Protein AF-A0A6G2KD69-F1 (afdb_monomer)

Mean predicted aligned error: 5.58 Å

Structure (mmCIF, N/CA/C/O backbone):
data_AF-A0A6G2KD69-F1
#
_entry.id   AF-A0A6G2KD69-F1
#
loop_
_atom_site.group_PDB
_atom_site.id
_atom_site.type_symbol
_atom_site.label_atom_id
_atom_site.label_alt_id
_atom_site.label_comp_id
_atom_site.label_asym_id
_atom_site.label_entity_id
_atom_site.label_seq_id
_atom_site.pdbx_PDB_ins_code
_atom_site.Cartn_x
_atom_site.Cartn_y
_atom_site.Cartn_z
_atom_site.occupancy
_atom_site.B_iso_or_equiv
_atom_site.auth_seq_id
_atom_site.auth_comp_id
_atom_site.auth_asym_id
_atom_site.auth_atom_id
_atom_site.pdbx_PDB_model_num
ATOM 1 N N . MET A 1 1 ? -19.292 -8.602 -4.260 1.00 62.19 1 MET A N 1
ATOM 2 C CA . MET A 1 1 ? -18.206 -7.830 -4.898 1.00 62.19 1 MET A CA 1
ATOM 3 C C . MET A 1 1 ? -17.799 -8.592 -6.141 1.00 62.19 1 MET A C 1
ATOM 5 O O . MET A 1 1 ? -17.717 -9.809 -6.045 1.00 62.19 1 MET A O 1
ATOM 9 N N . ALA A 1 2 ? -17.645 -7.923 -7.282 1.00 77.19 2 ALA A N 1
ATOM 10 C CA . ALA A 1 2 ? -17.128 -8.578 -8.480 1.00 77.19 2 ALA A CA 1
ATOM 11 C C . ALA A 1 2 ? -15.672 -8.997 -8.238 1.00 77.19 2 ALA A C 1
ATOM 13 O O . ALA A 1 2 ? -14.927 -8.273 -7.568 1.00 77.19 2 ALA A O 1
ATOM 14 N N . ASP A 1 3 ? -15.292 -10.164 -8.740 1.00 84.81 3 ASP A N 1
ATOM 15 C CA . ASP A 1 3 ? -13.895 -10.558 -8.826 1.00 84.81 3 ASP A CA 1
ATOM 16 C C . ASP A 1 3 ? -13.133 -9.589 -9.744 1.00 84.81 3 ASP A C 1
ATOM 18 O O . ASP A 1 3 ? -13.664 -9.056 -10.717 1.00 84.81 3 ASP A O 1
ATOM 22 N N . GLU A 1 4 ? -11.882 -9.308 -9.387 1.00 89.56 4 GLU A N 1
ATOM 23 C CA . GLU A 1 4 ? -10.980 -8.494 -10.192 1.00 89.56 4 GLU A CA 1
ATOM 24 C C . GLU A 1 4 ? -9.757 -9.341 -10.525 1.00 89.56 4 GLU A C 1
ATOM 26 O O . GLU A 1 4 ? -9.052 -9.807 -9.629 1.00 89.56 4 GLU A O 1
ATOM 31 N N . THR A 1 5 ? -9.495 -9.523 -11.816 1.00 92.12 5 THR A N 1
ATOM 32 C CA . THR A 1 5 ? -8.262 -10.155 -12.287 1.00 92.12 5 THR A CA 1
ATOM 33 C C . THR A 1 5 ? -7.212 -9.078 -12.541 1.00 92.12 5 THR A C 1
ATOM 35 O O . THR A 1 5 ? -7.470 -8.118 -13.263 1.00 92.12 5 THR A O 1
ATOM 38 N N . VAL A 1 6 ? -6.019 -9.243 -11.964 1.00 90.44 6 VAL A N 1
ATOM 39 C CA . VAL A 1 6 ? -4.887 -8.320 -12.136 1.00 90.44 6 VAL A CA 1
ATOM 40 C C . VAL A 1 6 ? -3.683 -9.074 -12.695 1.00 90.44 6 VAL A C 1
ATOM 42 O O . VAL A 1 6 ? -3.295 -10.122 -12.180 1.00 90.44 6 VAL A O 1
ATOM 45 N N . HIS A 1 7 ? -3.066 -8.524 -13.740 1.00 90.31 7 HIS A N 1
ATOM 46 C CA . HIS A 1 7 ? -1.884 -9.095 -14.381 1.00 90.31 7 HIS A CA 1
ATOM 47 C C . HIS A 1 7 ? -0.608 -8.511 -13.768 1.00 90.31 7 HIS A C 1
ATOM 49 O O . HIS A 1 7 ? -0.216 -7.387 -14.055 1.00 90.31 7 HIS A O 1
ATOM 55 N N . LEU A 1 8 ? 0.061 -9.273 -12.901 1.00 88.50 8 LEU A N 1
ATOM 56 C CA . LEU A 1 8 ? 1.234 -8.774 -12.172 1.00 88.50 8 LEU A CA 1
ATOM 57 C C . LEU A 1 8 ? 2.426 -8.444 -13.083 1.00 88.50 8 LEU A C 1
ATOM 59 O O . LEU A 1 8 ? 3.216 -7.567 -12.765 1.00 88.50 8 LEU A O 1
ATOM 63 N N . ASN A 1 9 ? 2.555 -9.116 -14.228 1.00 87.06 9 ASN A N 1
ATOM 64 C CA . ASN A 1 9 ? 3.639 -8.891 -15.189 1.00 87.06 9 ASN A CA 1
ATOM 65 C C . ASN A 1 9 ? 3.576 -7.530 -15.900 1.00 87.06 9 ASN A C 1
ATOM 67 O O . ASN A 1 9 ? 4.532 -7.182 -16.588 1.00 87.06 9 ASN A O 1
ATOM 71 N N . THR A 1 10 ? 2.482 -6.780 -15.761 1.00 86.44 10 THR A N 1
ATOM 72 C CA . THR A 1 10 ? 2.342 -5.436 -16.336 1.00 86.44 10 THR A CA 1
ATOM 73 C C . THR A 1 10 ? 2.610 -4.327 -15.318 1.00 86.44 10 THR A C 1
ATOM 75 O O . THR A 1 10 ? 2.485 -3.156 -15.665 1.00 86.44 10 THR A O 1
ATOM 78 N N . LEU A 1 11 ? 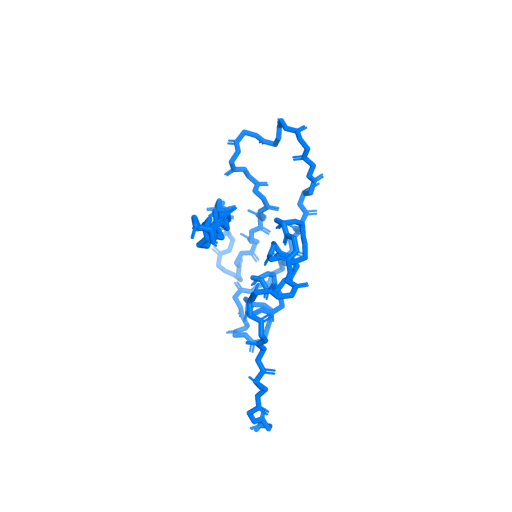2.926 -4.668 -14.064 1.00 87.94 11 LEU A N 1
ATOM 79 C CA . LEU A 1 11 ? 3.165 -3.708 -12.989 1.00 87.94 11 LEU A CA 1
ATOM 80 C C . LEU A 1 11 ? 4.668 -3.521 -12.762 1.00 87.94 11 LEU A C 1
ATOM 82 O O . LEU A 1 11 ? 5.436 -4.483 -12.783 1.00 87.94 11 LEU A O 1
ATOM 86 N N . ASP A 1 12 ? 5.078 -2.281 -12.508 1.00 86.81 12 ASP A N 1
ATOM 87 C CA . ASP A 1 12 ? 6.363 -2.005 -11.873 1.00 86.81 12 ASP A CA 1
ATOM 88 C C . ASP A 1 12 ? 6.241 -2.127 -10.339 1.00 86.81 12 ASP A C 1
ATOM 90 O O . ASP A 1 12 ? 5.164 -2.397 -9.798 1.00 86.81 12 ASP A O 1
ATOM 94 N N . GLY A 1 13 ? 7.355 -1.957 -9.620 1.00 84.56 13 GLY A N 1
ATOM 95 C CA . GLY A 1 13 ? 7.365 -2.072 -8.157 1.00 84.56 13 GLY A CA 1
ATOM 96 C C . GLY A 1 13 ? 6.401 -1.097 -7.472 1.00 84.56 13 GLY A C 1
ATOM 97 O O . GLY A 1 13 ? 5.666 -1.485 -6.568 1.00 84.56 13 GLY A O 1
ATOM 98 N N . PHE A 1 14 ? 6.313 0.136 -7.969 1.00 86.19 14 PHE A N 1
ATOM 99 C CA . PHE A 1 14 ? 5.439 1.163 -7.409 1.00 86.19 14 PHE A CA 1
ATOM 100 C C . PHE A 1 14 ? 3.956 0.862 -7.654 1.00 86.19 14 PHE A C 1
ATOM 102 O O . PHE A 1 14 ? 3.113 1.056 -6.775 1.00 86.19 14 PHE A O 1
ATOM 109 N N . ALA A 1 15 ? 3.609 0.382 -8.844 1.00 89.69 15 ALA A N 1
ATOM 110 C CA . ALA A 1 15 ? 2.253 -0.035 -9.164 1.00 89.69 15 ALA A CA 1
ATOM 111 C C . ALA A 1 15 ? 1.846 -1.280 -8.356 1.00 89.69 15 ALA A C 1
ATOM 113 O O . ALA A 1 15 ? 0.686 -1.406 -7.958 1.00 89.69 15 ALA A O 1
ATOM 114 N N . PHE A 1 16 ? 2.801 -2.162 -8.046 1.00 90.81 16 PHE A N 1
ATOM 115 C CA . PHE A 1 16 ? 2.585 -3.297 -7.152 1.00 90.81 16 PHE A CA 1
ATOM 116 C C . PHE A 1 16 ? 2.285 -2.863 -5.706 1.00 90.81 16 PHE A C 1
ATOM 118 O O . PHE A 1 16 ? 1.322 -3.360 -5.122 1.00 90.81 16 PHE A O 1
ATOM 125 N N . GLU A 1 17 ? 3.012 -1.890 -5.145 1.00 92.25 17 GLU A N 1
ATOM 126 C CA . GLU A 1 17 ? 2.678 -1.307 -3.829 1.00 92.25 17 GLU A CA 1
ATOM 127 C C . GLU A 1 17 ? 1.243 -0.753 -3.800 1.00 92.25 17 GLU A C 1
ATOM 129 O O . GLU A 1 17 ? 0.491 -0.981 -2.850 1.00 92.25 17 GLU A O 1
ATOM 134 N N . GLY A 1 18 ? 0.843 -0.045 -4.864 1.00 92.62 18 GLY A N 1
ATOM 135 C CA . GLY A 1 18 ? -0.514 0.489 -5.005 1.00 92.62 18 GLY A CA 1
ATOM 136 C C . GLY A 1 18 ? -1.582 -0.607 -5.060 1.00 92.62 18 GLY A C 1
ATOM 137 O O . GLY A 1 18 ? -2.642 -0.476 -4.444 1.00 92.62 18 GLY A O 1
ATOM 138 N N . LEU A 1 19 ? -1.295 -1.722 -5.740 1.00 93.81 19 LEU A N 1
ATOM 139 C CA . LEU A 1 19 ? -2.169 -2.894 -5.733 1.00 93.81 19 LEU A CA 1
ATOM 140 C C . LEU A 1 19 ? -2.328 -3.465 -4.317 1.00 93.81 19 LEU A C 1
ATOM 142 O O . LEU A 1 19 ? -3.456 -3.741 -3.906 1.00 93.81 19 LEU A O 1
ATOM 146 N N .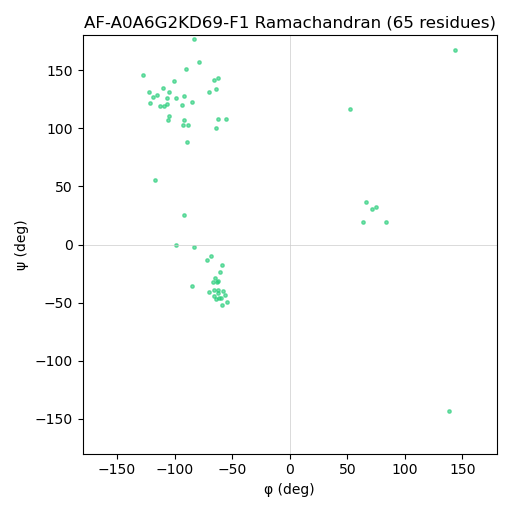 CYS A 1 20 ? -1.231 -3.613 -3.570 1.00 94.00 20 CYS A N 1
ATOM 147 C CA . CYS A 1 20 ? -1.265 -4.086 -2.186 1.00 94.00 20 CYS A CA 1
ATOM 148 C C . CYS A 1 20 ? -2.102 -3.167 -1.285 1.00 94.00 20 CYS A C 1
ATOM 150 O O . CYS A 1 20 ? -2.958 -3.666 -0.555 1.00 94.00 20 CYS A O 1
ATOM 152 N N . ALA A 1 21 ? -1.923 -1.844 -1.379 1.00 94.75 21 ALA A N 1
ATOM 153 C CA . ALA A 1 21 ? -2.720 -0.874 -0.624 1.00 94.75 21 ALA A CA 1
ATOM 154 C C . ALA A 1 21 ? -4.226 -1.073 -0.860 1.00 94.75 21 ALA A C 1
ATOM 156 O O . ALA A 1 21 ? -4.990 -1.254 0.089 1.00 94.75 21 ALA A O 1
ATOM 157 N N . ARG A 1 22 ? -4.633 -1.174 -2.131 1.00 94.12 22 ARG A N 1
ATOM 158 C CA . ARG A 1 22 ? -6.034 -1.381 -2.520 1.00 94.12 22 ARG A CA 1
ATOM 159 C C . ARG A 1 22 ? -6.607 -2.712 -2.023 1.00 94.12 22 ARG A C 1
ATOM 161 O O . ARG A 1 22 ? -7.799 -2.798 -1.736 1.00 94.12 22 ARG A O 1
ATOM 168 N N . ILE A 1 23 ? -5.788 -3.763 -1.928 1.00 94.25 23 ILE A N 1
ATOM 169 C CA . ILE A 1 23 ? -6.209 -5.043 -1.336 1.00 94.25 23 ILE A CA 1
ATOM 170 C C . ILE A 1 23 ? -6.534 -4.854 0.152 1.00 94.25 23 ILE A C 1
ATOM 172 O O . ILE A 1 23 ? -7.594 -5.297 0.594 1.00 94.25 23 ILE A O 1
ATOM 176 N N . PHE A 1 24 ? -5.672 -4.170 0.911 1.00 95.00 24 PHE A N 1
ATOM 177 C CA . PHE A 1 24 ? -5.909 -3.908 2.336 1.00 95.00 24 PHE A CA 1
ATOM 178 C C . PHE A 1 24 ? -7.116 -2.997 2.582 1.00 95.00 24 PHE A C 1
ATOM 180 O O . PHE A 1 24 ? -7.902 -3.274 3.491 1.00 95.00 24 PHE A O 1
ATOM 187 N N . GLU A 1 25 ? -7.309 -1.973 1.747 1.00 93.88 25 GLU A N 1
ATOM 188 C CA . GLU A 1 25 ? -8.501 -1.115 1.771 1.00 93.88 25 GLU A CA 1
ATOM 189 C C . GLU A 1 25 ? -9.780 -1.932 1.549 1.00 93.88 25 GLU A C 1
ATOM 191 O O . GLU A 1 25 ? -10.701 -1.883 2.365 1.00 93.88 25 GLU A O 1
ATOM 196 N N . LYS A 1 26 ? -9.825 -2.750 0.486 1.00 93.25 26 LYS A N 1
ATOM 197 C CA . LYS A 1 26 ? -10.988 -3.603 0.178 1.00 93.25 26 LYS A CA 1
ATOM 198 C C . LYS A 1 26 ? -11.269 -4.637 1.268 1.00 93.25 26 LYS A C 1
ATOM 200 O O . LYS A 1 26 ? -12.423 -5.007 1.472 1.00 93.25 26 LYS A O 1
ATOM 205 N N . ALA A 1 27 ? -10.231 -5.110 1.951 1.00 93.44 27 ALA A N 1
ATOM 206 C CA . ALA A 1 27 ? -10.354 -6.042 3.064 1.00 93.44 27 ALA A CA 1
ATOM 207 C C . ALA A 1 27 ? -10.679 -5.353 4.407 1.00 93.44 27 ALA A C 1
ATOM 209 O O . ALA A 1 27 ? -10.875 -6.050 5.400 1.00 93.44 27 ALA A O 1
ATOM 210 N N . GLY A 1 28 ? -10.771 -4.017 4.451 1.00 94.44 28 GLY A N 1
ATOM 211 C CA . GLY A 1 28 ? -11.209 -3.271 5.633 1.00 94.44 28 GLY A CA 1
ATOM 212 C C . GLY A 1 28 ? -10.197 -3.256 6.780 1.00 94.44 28 GLY A C 1
ATOM 213 O O . GLY A 1 28 ? -10.594 -3.199 7.942 1.00 94.44 28 GLY A O 1
ATOM 214 N N . TRP A 1 29 ? -8.896 -3.320 6.480 1.00 94.38 29 TRP A N 1
ATOM 215 C CA . TRP A 1 29 ? -7.849 -3.399 7.510 1.00 94.38 29 TRP A CA 1
ATOM 216 C C . TRP A 1 29 ? -7.629 -2.103 8.302 1.00 94.38 29 TRP A C 1
ATOM 218 O O . TRP A 1 29 ? -6.979 -2.138 9.347 1.00 94.38 29 TRP A O 1
ATOM 228 N N . GLY A 1 30 ? -8.174 -0.977 7.841 1.00 93.56 30 GLY A N 1
ATOM 229 C CA . GLY A 1 30 ? -8.107 0.304 8.536 1.00 93.56 30 GLY A CA 1
ATOM 230 C C . GLY A 1 30 ? -7.829 1.461 7.588 1.00 93.56 30 GLY A C 1
ATOM 231 O O . GLY A 1 30 ? -8.321 1.475 6.462 1.00 93.56 30 GLY A O 1
ATOM 232 N N . ASP A 1 31 ?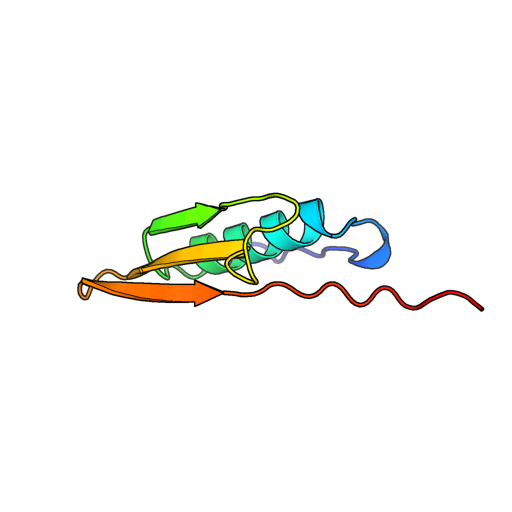 -7.037 2.416 8.064 1.00 94.44 31 ASP A N 1
ATOM 233 C CA . ASP A 1 31 ? -6.528 3.551 7.294 1.00 94.44 31 ASP A CA 1
ATOM 234 C C . ASP A 1 31 ? -5.143 3.214 6.714 1.00 94.44 31 ASP A C 1
ATOM 236 O O . ASP A 1 31 ? -4.214 2.888 7.459 1.00 94.44 31 ASP A O 1
ATOM 240 N N . ILE A 1 32 ? -5.022 3.237 5.383 1.00 96.00 32 ILE A N 1
ATOM 241 C CA . ILE A 1 32 ? -3.828 2.805 4.650 1.00 96.00 32 ILE A CA 1
ATOM 242 C C . ILE A 1 32 ? -3.106 4.047 4.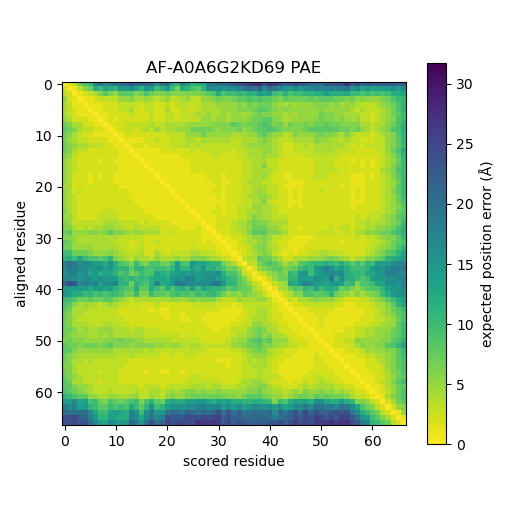125 1.00 96.00 32 ILE A C 1
ATOM 244 O O . ILE A 1 32 ? -3.633 4.797 3.310 1.00 96.00 32 ILE A O 1
ATOM 248 N N . THR A 1 33 ? -1.852 4.235 4.531 1.00 92.81 33 THR A N 1
ATOM 249 C CA . THR A 1 33 ? -0.955 5.249 3.967 1.00 92.81 33 THR A CA 1
ATOM 250 C C . THR A 1 33 ? 0.138 4.574 3.153 1.00 92.81 33 THR A C 1
ATOM 252 O O . THR A 1 33 ? 0.944 3.817 3.695 1.00 92.81 33 THR A O 1
ATOM 255 N N . ARG A 1 34 ? 0.208 4.886 1.858 1.00 89.31 34 ARG A N 1
ATOM 256 C CA . ARG A 1 34 ? 1.346 4.517 1.013 1.00 89.31 34 ARG A CA 1
ATOM 257 C C . ARG A 1 34 ? 2.444 5.564 1.161 1.00 89.31 34 ARG A C 1
ATOM 259 O O . ARG A 1 34 ? 2.196 6.740 0.906 1.00 89.31 34 ARG A O 1
ATOM 266 N N . LEU A 1 35 ? 3.639 5.141 1.568 1.00 82.75 35 LEU A N 1
ATOM 267 C CA . LEU A 1 35 ? 4.767 6.059 1.727 1.00 82.75 35 LEU A CA 1
ATOM 268 C C . LEU A 1 35 ? 5.508 6.295 0.415 1.00 82.75 35 LEU A C 1
ATOM 270 O O . LEU A 1 35 ? 5.910 7.429 0.195 1.00 82.75 35 LEU A O 1
ATOM 274 N N . GLY A 1 36 ? 5.610 5.268 -0.440 1.00 68.56 36 GLY A N 1
ATOM 275 C CA . GLY A 1 36 ? 6.089 5.328 -1.824 1.00 68.56 36 GLY A CA 1
ATOM 276 C C . GLY A 1 36 ? 7.458 5.993 -2.022 1.00 68.56 36 GLY A C 1
ATOM 277 O O . GLY A 1 36 ? 7.620 7.197 -1.855 1.00 68.56 36 GLY A O 1
ATOM 278 N N . GLY A 1 37 ? 8.451 5.242 -2.494 1.00 65.56 37 GLY A N 1
ATOM 279 C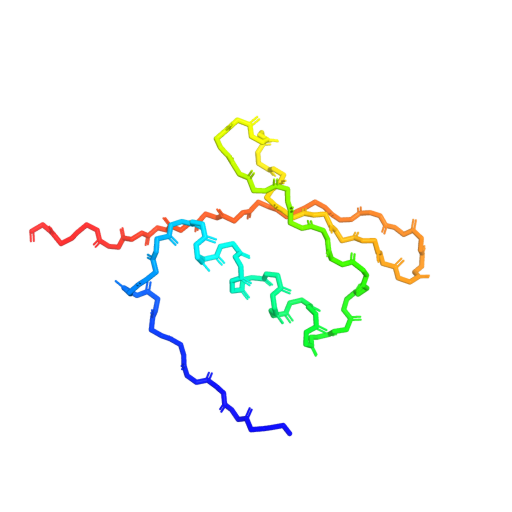 CA . GLY A 1 37 ? 9.709 5.833 -2.960 1.00 65.56 37 GLY A CA 1
ATOM 280 C C . GLY A 1 37 ? 10.945 5.004 -2.650 1.00 65.56 37 GLY A C 1
ATOM 281 O O . GLY A 1 37 ? 10.932 4.072 -1.857 1.00 65.56 37 GLY A O 1
ATOM 282 N N . VAL A 1 38 ? 12.057 5.382 -3.276 1.00 61.00 38 VAL A N 1
ATOM 283 C CA . VAL A 1 38 ? 13.375 4.814 -2.975 1.00 61.00 38 VAL A CA 1
ATOM 284 C C . VAL A 1 38 ? 13.846 5.271 -1.589 1.00 61.00 38 VAL A C 1
ATOM 286 O O . VAL A 1 38 ? 13.887 6.468 -1.314 1.00 61.00 38 VAL A O 1
ATOM 289 N N . SER A 1 39 ? 14.300 4.330 -0.751 1.00 60.78 39 SER A N 1
ATOM 290 C CA . SER A 1 39 ? 14.823 4.545 0.623 1.00 60.78 39 SER A CA 1
ATOM 291 C C . SER A 1 39 ? 13.788 4.647 1.750 1.00 60.78 39 SER A C 1
ATOM 293 O O . SER A 1 39 ? 14.107 5.115 2.847 1.00 60.78 39 SER A O 1
ATOM 295 N N . ASP A 1 40 ? 12.574 4.159 1.532 1.00 65.38 40 ASP A N 1
ATOM 296 C CA . ASP A 1 40 ? 11.528 4.014 2.554 1.00 65.38 40 ASP A CA 1
ATOM 297 C C . ASP A 1 40 ? 11.937 3.108 3.752 1.00 65.38 40 ASP A C 1
ATOM 299 O O . ASP A 1 40 ? 11.384 3.228 4.856 1.00 65.38 40 ASP A O 1
ATOM 303 N N . ARG A 1 41 ? 12.989 2.293 3.563 1.00 77.25 41 ARG A N 1
ATOM 304 C CA . ARG A 1 41 ? 13.534 1.286 4.495 1.00 77.25 41 ARG A CA 1
ATOM 305 C C . ARG A 1 41 ? 12.564 0.122 4.733 1.00 77.25 41 ARG A C 1
ATOM 307 O O . ARG A 1 41 ? 12.495 -0.378 5.856 1.00 77.25 41 ARG A O 1
ATOM 314 N N . GLY A 1 42 ? 11.832 -0.284 3.693 1.00 76.81 42 GLY A N 1
ATOM 315 C CA . GLY A 1 42 ? 10.866 -1.386 3.747 1.00 76.81 42 GLY A CA 1
ATOM 316 C C . GLY A 1 42 ? 9.568 -1.016 4.466 1.00 76.81 42 GLY A C 1
ATOM 317 O O . GLY A 1 42 ? 8.974 -1.834 5.165 1.00 76.81 42 GLY A O 1
ATOM 318 N N . ARG A 1 43 ? 9.164 0.249 4.361 1.00 85.12 43 ARG A N 1
ATOM 319 C CA . ARG A 1 43 ? 7.925 0.795 4.921 1.00 85.12 43 ARG A CA 1
ATOM 320 C C . ARG A 1 43 ? 7.053 1.280 3.774 1.00 85.12 43 ARG A C 1
ATOM 322 O O . ARG A 1 43 ? 6.650 2.439 3.755 1.00 85.12 43 ARG A O 1
ATOM 329 N N . ASP A 1 44 ? 6.768 0.396 2.831 1.00 89.31 44 ASP A N 1
ATOM 330 C CA . ASP A 1 44 ? 6.019 0.746 1.630 1.00 89.31 44 ASP A CA 1
ATOM 331 C C . ASP A 1 44 ? 4.605 1.215 1.990 1.00 89.31 44 ASP A C 1
ATOM 333 O O . ASP A 1 44 ? 4.124 2.232 1.473 1.00 89.31 44 ASP A O 1
ATOM 337 N N . LEU A 1 45 ? 3.971 0.524 2.950 1.00 93.25 45 LEU A N 1
ATOM 338 C CA . LEU A 1 45 ? 2.668 0.887 3.507 1.00 93.25 45 LEU A CA 1
ATOM 339 C C . LEU A 1 45 ? 2.702 0.968 5.038 1.00 93.25 45 LEU A C 1
ATOM 341 O O . LEU A 1 45 ? 3.352 0.172 5.724 1.00 93.25 45 LEU A O 1
ATOM 345 N N . ILE A 1 46 ? 1.910 1.893 5.572 1.00 94.81 46 ILE A N 1
ATOM 346 C CA . ILE A 1 46 ? 1.524 1.956 6.981 1.00 94.81 46 ILE A CA 1
ATOM 347 C C . ILE A 1 46 ? 0.018 1.735 7.059 1.00 94.81 46 ILE A C 1
ATOM 349 O O . ILE A 1 46 ? -0.736 2.437 6.391 1.00 94.81 46 ILE A O 1
ATOM 353 N N . ILE A 1 47 ? -0.418 0.801 7.900 1.00 96.06 47 ILE A N 1
ATOM 354 C CA . ILE A 1 47 ? -1.837 0.585 8.193 1.00 96.06 47 ILE A CA 1
ATOM 355 C C . ILE A 1 47 ? -2.094 0.975 9.645 1.00 96.06 47 ILE A C 1
ATOM 357 O O . ILE A 1 47 ? -1.512 0.387 10.564 1.00 96.06 47 ILE A O 1
ATOM 361 N N . ASN A 1 48 ? -2.971 1.955 9.852 1.00 96.62 48 ASN A N 1
ATOM 362 C CA . ASN A 1 48 ? -3.531 2.269 11.160 1.00 96.62 48 ASN A CA 1
ATOM 363 C C . ASN A 1 48 ? -4.831 1.476 11.315 1.00 96.62 48 ASN A C 1
ATOM 365 O O . ASN A 1 48 ? -5.840 1.753 10.666 1.00 96.62 48 ASN A O 1
ATOM 369 N N . THR A 1 49 ? -4.784 0.444 12.146 1.00 95.12 49 THR A N 1
ATOM 370 C CA . THR A 1 49 ? -5.918 -0.460 12.375 1.00 95.12 49 THR A CA 1
ATOM 371 C C . THR A 1 49 ? -6.957 0.161 13.323 1.00 95.12 49 THR A C 1
ATOM 373 O O . THR A 1 49 ? -6.605 1.021 14.137 1.00 95.12 49 THR A O 1
ATOM 376 N N . PRO A 1 50 ? -8.230 -0.285 13.282 1.00 93.88 50 PRO A N 1
ATOM 377 C CA . PRO A 1 50 ? -9.285 0.245 14.154 1.00 93.88 50 PRO A CA 1
ATOM 378 C C 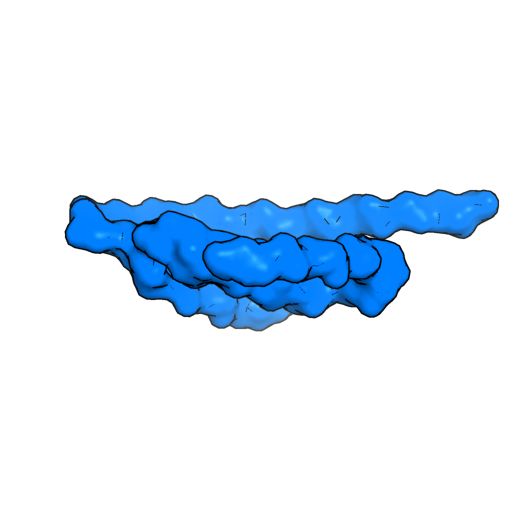. PRO A 1 50 ? -9.032 0.066 15.656 1.00 93.88 50 PRO A C 1
ATOM 380 O O . PRO A 1 50 ? -9.573 0.818 16.460 1.00 93.88 50 PRO A O 1
ATOM 383 N N . ASP A 1 51 ? -8.206 -0.908 16.047 1.00 95.12 51 ASP A N 1
ATOM 384 C CA . ASP A 1 51 ? -7.823 -1.155 17.441 1.00 95.12 51 ASP A CA 1
ATOM 385 C C . ASP A 1 51 ? -6.537 -0.417 17.853 1.00 95.12 51 ASP A C 1
ATOM 387 O O . ASP A 1 51 ? -5.841 -0.813 18.789 1.00 95.12 51 ASP A O 1
ATOM 391 N N . CYS A 1 52 ? -6.240 0.689 17.163 1.00 93.50 52 CYS A N 1
ATOM 392 C CA . CYS A 1 52 ? -5.130 1.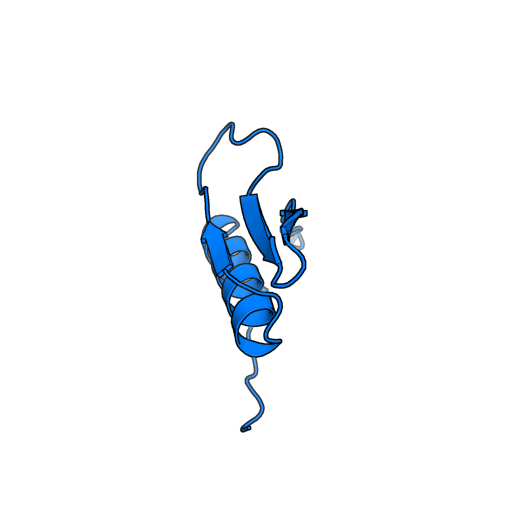598 17.440 1.00 93.50 52 CYS A CA 1
ATOM 393 C C . CYS A 1 52 ? -3.734 0.968 17.292 1.00 93.50 52 CYS A C 1
ATOM 395 O O . CYS A 1 52 ? -2.753 1.522 17.799 1.00 93.50 52 CYS A O 1
ATOM 397 N N . ARG A 1 53 ? -3.598 -0.158 16.578 1.00 96.56 53 ARG A N 1
ATOM 398 C CA . ARG A 1 53 ? -2.287 -0.724 16.226 1.00 96.56 53 ARG A CA 1
ATOM 399 C C . ARG A 1 53 ? -1.786 -0.180 14.893 1.00 96.56 53 ARG A C 1
ATOM 401 O O . ARG A 1 53 ? -2.565 0.123 13.988 1.00 96.56 53 ARG A O 1
ATOM 408 N N . LYS A 1 54 ? -0.461 -0.113 14.765 1.00 95.81 54 LYS A N 1
ATOM 409 C CA . LYS A 1 54 ? 0.231 0.238 13.524 1.00 95.81 54 LYS A CA 1
ATOM 410 C C . LYS A 1 54 ? 0.880 -1.003 12.920 1.00 95.81 54 LYS A C 1
ATOM 412 O O . LYS A 1 54 ? 1.669 -1.664 13.593 1.00 95.81 54 LYS A O 1
ATOM 417 N N . ILE A 1 55 ? 0.580 -1.280 11.655 1.00 95.06 55 ILE A N 1
ATOM 418 C CA . ILE A 1 55 ? 1.211 -2.343 10.867 1.00 95.06 55 ILE A CA 1
ATOM 419 C C . ILE A 1 55 ? 2.087 -1.690 9.800 1.00 95.06 55 ILE A C 1
ATOM 421 O O . ILE A 1 55 ? 1.667 -0.742 9.139 1.00 95.06 55 ILE A O 1
ATOM 425 N N . ILE A 1 56 ? 3.305 -2.199 9.648 1.00 93.69 56 ILE A N 1
ATOM 426 C CA . ILE A 1 56 ? 4.226 -1.827 8.575 1.00 93.69 56 ILE A CA 1
ATOM 427 C C . ILE A 1 56 ? 4.238 -2.966 7.563 1.00 93.69 56 ILE A C 1
ATOM 429 O O . ILE A 1 56 ? 4.396 -4.123 7.955 1.00 93.69 56 ILE A O 1
ATOM 433 N N . VAL A 1 57 ? 4.078 -2.639 6.284 1.00 93.06 57 VAL A N 1
ATOM 434 C CA . VAL A 1 57 ? 4.119 -3.618 5.194 1.00 93.06 57 VAL A CA 1
ATOM 435 C C . VAL A 1 57 ? 5.25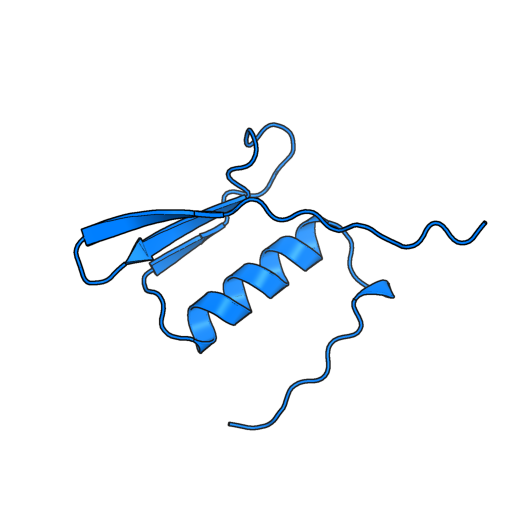9 -3.264 4.251 1.00 93.06 57 VAL A C 1
ATOM 437 O O . VAL A 1 57 ? 5.326 -2.137 3.766 1.00 93.06 57 VAL A O 1
ATOM 440 N N . GLU A 1 58 ? 6.119 -4.248 3.989 1.00 92.44 58 GLU A N 1
ATOM 441 C CA . GLU A 1 58 ? 7.120 -4.213 2.922 1.00 92.44 58 GLU A CA 1
ATOM 442 C C . GLU A 1 58 ? 6.580 -4.993 1.711 1.00 92.44 58 GLU A C 1
ATOM 444 O O . GLU A 1 58 ? 6.178 -6.157 1.825 1.00 92.44 58 GLU A O 1
ATOM 449 N N . CYS A 1 59 ? 6.568 -4.360 0.544 1.00 90.38 59 CYS A N 1
ATOM 450 C CA . CYS A 1 59 ? 6.082 -4.900 -0.714 1.00 90.38 59 CYS A CA 1
ATOM 451 C C . CYS A 1 59 ? 7.270 -5.241 -1.620 1.00 90.38 59 CYS A C 1
ATOM 453 O O . CYS A 1 59 ? 7.893 -4.368 -2.215 1.00 90.38 59 CYS A O 1
ATOM 455 N N . LYS A 1 60 ? 7.564 -6.536 -1.800 1.00 86.81 60 LYS A N 1
ATOM 456 C CA . LYS A 1 60 ? 8.600 -6.980 -2.749 1.00 86.81 60 LYS A CA 1
ATOM 457 C C . LYS A 1 60 ? 8.001 -7.572 -4.008 1.00 86.81 60 LYS A C 1
ATOM 459 O O . LYS A 1 60 ? 7.460 -8.677 -3.994 1.00 86.81 60 LYS A O 1
ATOM 464 N N . PHE A 1 61 ? 8.164 -6.851 -5.113 1.00 86.19 61 PHE A N 1
ATOM 465 C CA . PHE A 1 61 ? 7.794 -7.344 -6.429 1.00 86.19 61 PHE A CA 1
ATOM 466 C C . PHE A 1 61 ? 8.953 -8.111 -7.080 1.00 86.19 61 PHE A C 1
ATOM 468 O O . PHE A 1 61 ? 9.901 -7.527 -7.604 1.00 86.19 61 PHE A O 1
ATOM 475 N N . TYR A 1 62 ? 8.871 -9.441 -7.061 1.00 82.44 62 TYR A N 1
ATOM 476 C CA . TYR A 1 62 ? 9.808 -10.309 -7.772 1.00 82.44 62 TYR A CA 1
ATOM 477 C C . TYR A 1 62 ? 9.300 -10.566 -9.192 1.00 82.44 62 TYR A C 1
ATOM 479 O O . TYR A 1 62 ? 8.588 -11.542 -9.441 1.00 82.44 62 TYR A O 1
ATOM 487 N N . SER A 1 63 ? 9.660 -9.698 -10.141 1.00 71.25 63 SER A N 1
ATOM 488 C CA . SER A 1 63 ? 9.409 -10.001 -11.550 1.00 71.25 63 SER A CA 1
ATOM 489 C C . SER A 1 63 ? 10.231 -11.230 -11.950 1.00 71.25 63 SER A C 1
ATOM 491 O O . SER A 1 63 ? 11.419 -11.349 -11.630 1.00 71.25 63 SER A O 1
ATOM 493 N N . LYS A 1 64 ? 9.607 -12.190 -12.644 1.00 68.00 64 LYS A N 1
ATO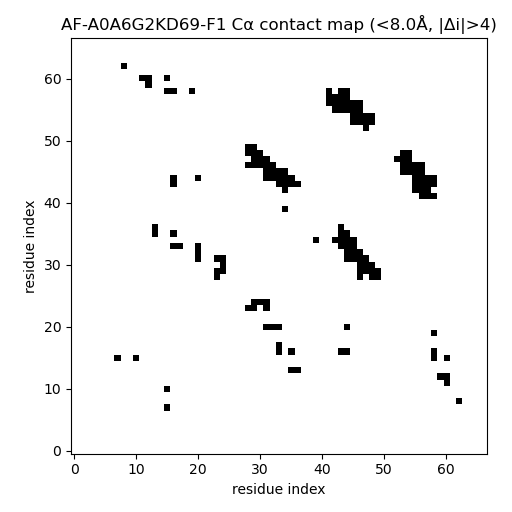M 494 C CA . LYS A 1 64 ? 10.373 -13.245 -13.311 1.00 68.00 64 LYS A CA 1
ATOM 495 C C . LYS A 1 64 ? 11.241 -12.547 -14.351 1.00 68.00 64 LYS A C 1
ATOM 497 O O . LYS A 1 64 ? 10.710 -12.084 -15.358 1.00 68.00 64 LYS A O 1
ATOM 502 N N . LYS A 1 65 ? 12.554 -12.472 -14.115 1.00 57.03 65 LYS A N 1
ATOM 503 C CA . LYS A 1 65 ? 13.508 -12.151 -15.178 1.00 57.03 65 LYS A CA 1
ATOM 504 C C . LYS A 1 65 ? 13.265 -13.171 -16.282 1.00 57.03 65 LYS A C 1
ATOM 506 O O . LYS A 1 65 ? 13.541 -14.355 -16.095 1.00 57.03 65 LYS A O 1
ATOM 511 N N . THR A 1 66 ? 12.676 -12.731 -17.386 1.00 53.66 66 THR A N 1
ATOM 512 C CA . THR A 1 66 ? 12.682 -13.498 -18.625 1.00 53.66 66 THR A CA 1
ATOM 513 C C . THR A 1 66 ? 14.154 -13.565 -19.013 1.00 53.66 66 THR A C 1
ATOM 515 O O . THR A 1 66 ? 14.744 -12.551 -19.375 1.00 53.66 66 THR A O 1
ATOM 518 N N . THR A 1 67 ? 14.775 -14.706 -18.721 1.00 45.91 67 THR A N 1
ATOM 519 C CA . THR A 1 67 ? 16.101 -15.045 -19.239 1.00 45.91 67 THR A CA 1
ATOM 520 C C . THR A 1 67 ? 15.915 -15.552 -20.655 1.00 45.91 67 THR A C 1
ATOM 522 O O . THR A 1 67 ? 14.904 -16.262 -20.866 1.00 45.91 67 THR A O 1
#

Radius of gyration: 13.25 Å; Cα contacts (8 Å, |Δi|>4): 82; chains: 1; bounding box: 34×21×37 Å

Foldseek 3Di:
DDDDDDDLLVDDQQVQLVVVQVVCVVVQQADKDQPDDPPPVQQRIWHQGPVRDIDGHGGDRDRPPPD

Solvent-accessible surface area (backbone atoms only — not comparable to full-atom values): 4397 Å² total; per-residue (Å²): 131,84,87,82,91,79,70,68,91,80,48,55,64,68,55,46,46,53,50,53,51,53,51,42,53,76,69,63,57,48,51,76,44,76,62,72,69,92,84,61,79,63,38,42,29,39,32,44,27,90,86,79,46,80,47,74,39,62,74,82,75,80,73,82,76,84,123

Sequence (67 aa):
MADETVHLNTLDGFAFEGLCARIFEKAGWGDITRLGGVSDRGRDLIINTPDCRKIIVECKFYSKKTT

Nearest PDB structures (foldseek):
  4nb2-assembly1_B  TM=4.923E-01  e=4.493E+00  Staphylococcus aureus subsp. aureus N315

Secondary structure (DSSP, 8-state):
-------GGG--HHHHHHHHHHHHHHTT-SEEEE--STT--S-SEEEE-TTS-EEEE----------

pLDDT: mean 85.97, std 11.98, range [45.91, 96.62]